Protein AF-A0A2N5M3Z3-F1 (afdb_monomer)

Solvent-accessible surface area (backbone atoms only — not comparable to full-atom values): 7716 Å² total; per-residue (Å²): 136,84,76,86,40,59,46,55,43,65,49,76,84,89,76,90,84,87,73,94,68,82,74,66,60,47,48,70,47,75,41,88,89,41,61,25,37,42,47,85,75,42,39,32,30,67,71,54,66,46,41,50,77,36,88,33,80,43,52,40,31,33,33,61,61,62,89,72,69,69,82,79,50,68,51,77,40,54,39,67,87,78,65,50,73,44,50,26,33,42,77,51,96,88,51,92,49,60,31,52,62,46,88,69,68,78,42,71,62,53,68,87,13,47,29,22,36,74,49,35,39,50,36,90,61,82,69,61

Foldseek 3Di:
DFDFAWPQFWDADDDDDDDDDPRGGQDWDDFPNFIWGHDPQAKTWGRGTDGAPDKAKTKIFGHDDLVPPDDWDFDWTAFPVVRDIDFFWDQDPPDPDGDRTHPFDWDPHDSNGRTMTITITHHNDDGD

Mean predicted aligned error: 8.79 Å

Sequence (128 aa):
MAEVMSLNDYLSIGKSHSEKEDHPLTPTFKAEGKELIGLEGRIGINNSPLKHQAYNKVLWHLWGNPSEIKGKFKVIGTDLKSGKQEPVLLVNSEGKEKTWEYEGHYTQPNLRAAKTIPSALWFDTPGK

Nearest PDB structures (foldseek):
  4jg9-assembly1_A  TM=8.502E-01  e=4.316E-05  Bacillus anthracis
  5vta-assembly2_I  TM=4.417E-01  e=2.202E+00  Mus musculus
  8csj-assembly1_F  TM=4.383E-01  e=3.717E+00  Homo sapiens
  6bt3-assembly1_B  TM=4.516E-01  e=4.128E+00  Mus musculus
  7yrn-assembly1_H  TM=3.404E-01  e=7.738E+00  Homo sapiens

Structure (mmCIF, N/CA/C/O backbone):
data_AF-A0A2N5M3Z3-F1
#
_entry.id   AF-A0A2N5M3Z3-F1
#
loop_
_atom_site.group_PDB
_atom_site.id
_atom_site.type_symbol
_atom_site.label_atom_id
_atom_site.label_alt_id
_atom_site.label_comp_id
_atom_site.label_asym_id
_atom_site.label_entity_id
_atom_site.label_seq_id
_atom_site.pdbx_PDB_ins_code
_atom_site.Cartn_x
_atom_site.Cartn_y
_atom_site.Cartn_z
_atom_site.occupancy
_atom_site.B_iso_or_equiv
_atom_site.auth_seq_id
_atom_site.auth_comp_id
_atom_site.auth_asym_id
_atom_site.auth_atom_id
_atom_site.pdbx_PDB_model_num
ATOM 1 N N . MET A 1 1 ? 0.213 16.545 19.909 1.00 34.12 1 MET A N 1
ATOM 2 C CA . MET A 1 1 ? 1.480 16.054 19.327 1.00 34.12 1 MET A CA 1
ATOM 3 C C . MET A 1 1 ? 1.143 14.806 18.530 1.00 34.12 1 MET A C 1
ATOM 5 O O . MET A 1 1 ? 0.464 13.956 19.083 1.00 34.12 1 MET A O 1
ATOM 9 N N . ALA A 1 2 ? 1.474 14.746 17.238 1.00 30.52 2 ALA A N 1
ATOM 10 C CA . ALA A 1 2 ? 1.141 13.596 16.394 1.00 30.52 2 ALA A CA 1
ATOM 11 C C . ALA A 1 2 ? 2.259 12.5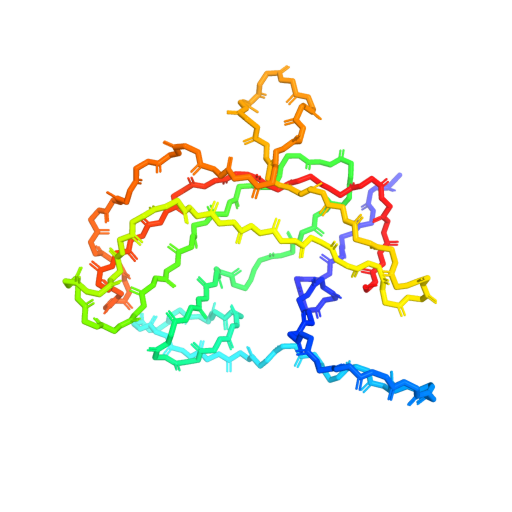49 16.487 1.00 30.52 2 ALA A C 1
ATOM 13 O O . ALA A 1 2 ? 3.413 12.861 16.195 1.00 30.52 2 ALA A O 1
ATOM 14 N N . GLU A 1 3 ? 1.913 11.337 16.912 1.00 31.80 3 GLU A N 1
ATOM 15 C CA . GLU A 1 3 ? 2.830 10.202 17.014 1.00 31.80 3 GLU A CA 1
ATOM 16 C C . GLU A 1 3 ? 3.211 9.707 15.610 1.00 31.80 3 GLU A C 1
ATOM 18 O O . GLU A 1 3 ? 2.355 9.514 14.741 1.00 31.80 3 GLU A O 1
ATOM 23 N N . VAL A 1 4 ? 4.513 9.576 15.353 1.00 30.05 4 VAL A N 1
ATOM 24 C CA . VAL A 1 4 ? 5.050 9.066 14.087 1.00 30.05 4 VAL A CA 1
ATOM 25 C C . VAL A 1 4 ? 5.221 7.558 14.252 1.00 30.05 4 VAL A C 1
ATOM 27 O O . VAL A 1 4 ? 6.159 7.127 14.912 1.00 30.05 4 VAL A O 1
ATOM 30 N N . MET A 1 5 ? 4.306 6.770 13.688 1.00 39.03 5 MET A N 1
ATOM 31 C CA . MET A 1 5 ? 4.360 5.303 13.734 1.00 39.03 5 MET A CA 1
ATOM 32 C C . MET A 1 5 ? 5.065 4.735 12.506 1.00 39.03 5 MET A C 1
ATOM 34 O O . MET A 1 5 ? 4.954 5.275 11.404 1.00 39.03 5 MET A O 1
ATOM 38 N N . SER A 1 6 ? 5.819 3.656 12.699 1.00 35.78 6 SER A N 1
ATOM 39 C CA . SER A 1 6 ? 6.610 3.036 11.640 1.00 35.78 6 SER A CA 1
ATOM 40 C C . SER A 1 6 ? 5.723 2.202 10.719 1.00 35.78 6 SER A C 1
ATOM 42 O O . SER A 1 6 ? 4.752 1.586 11.144 1.00 35.78 6 SER A O 1
ATOM 44 N N . LEU A 1 7 ? 6.075 2.144 9.435 1.00 41.75 7 LEU A N 1
ATOM 45 C CA . LEU A 1 7 ? 5.357 1.344 8.437 1.00 41.75 7 LEU A CA 1
ATOM 46 C C . LEU A 1 7 ? 5.316 -0.151 8.764 1.00 41.75 7 LEU A C 1
ATOM 48 O O . LEU A 1 7 ? 4.385 -0.852 8.371 1.00 41.75 7 LEU A O 1
ATOM 52 N N . ASN A 1 8 ? 6.336 -0.610 9.488 1.00 40.56 8 ASN A N 1
ATOM 53 C CA . ASN A 1 8 ? 6.490 -1.996 9.908 1.00 40.56 8 ASN A CA 1
ATOM 54 C C . ASN A 1 8 ? 5.330 -2.479 10.781 1.00 40.56 8 ASN A C 1
ATOM 56 O O . ASN A 1 8 ? 5.114 -3.685 10.866 1.00 40.56 8 ASN A O 1
ATOM 60 N N . ASP A 1 9 ? 4.578 -1.559 11.384 1.00 42.47 9 ASP A N 1
ATOM 61 C CA . ASP A 1 9 ? 3.470 -1.906 12.255 1.00 42.47 9 ASP A CA 1
ATOM 62 C C . ASP A 1 9 ? 2.244 -2.408 11.464 1.00 42.47 9 ASP A C 1
ATOM 64 O O . ASP A 1 9 ? 1.557 -3.282 11.961 1.00 42.47 9 ASP A O 1
ATOM 68 N N . TYR A 1 10 ? 2.009 -1.992 10.208 1.00 43.03 10 TYR A N 1
ATOM 69 C CA . TYR A 1 10 ? 0.694 -2.148 9.543 1.00 43.03 10 TYR A CA 1
ATOM 70 C C . TYR A 1 10 ? 0.518 -3.308 8.552 1.00 43.03 10 TYR A C 1
ATOM 72 O O . TYR A 1 10 ? -0.589 -3.528 8.055 1.00 43.03 10 TYR A O 1
ATOM 80 N N . LEU A 1 11 ? 1.582 -4.019 8.176 1.00 46.50 11 LEU A N 1
ATOM 81 C CA . LEU A 1 11 ? 1.492 -5.055 7.144 1.00 46.50 11 LEU A CA 1
ATOM 82 C C . LEU A 1 11 ? 1.698 -6.432 7.778 1.00 46.50 11 LEU A C 1
ATOM 84 O O . LEU A 1 11 ? 2.807 -6.794 8.164 1.00 46.50 11 LEU A O 1
ATOM 88 N N . SER A 1 12 ? 0.617 -7.206 7.858 1.00 45.59 12 SER A N 1
ATOM 89 C CA . SER A 1 12 ? 0.616 -8.631 8.185 1.00 45.59 12 SER A CA 1
ATOM 90 C C . SER A 1 12 ? -0.071 -9.391 7.046 1.00 45.59 12 SER A C 1
ATOM 92 O O . SER A 1 12 ? -1.123 -8.993 6.542 1.00 45.59 12 SER A O 1
ATOM 94 N N . ILE A 1 13 ? 0.554 -10.466 6.563 1.00 45.81 13 ILE A N 1
ATOM 95 C CA . ILE A 1 13 ? 0.011 -11.266 5.459 1.00 45.81 13 ILE A CA 1
ATOM 96 C C . ILE A 1 13 ? -0.655 -12.494 6.072 1.00 45.81 13 ILE A C 1
ATOM 98 O O . ILE A 1 13 ? 0.013 -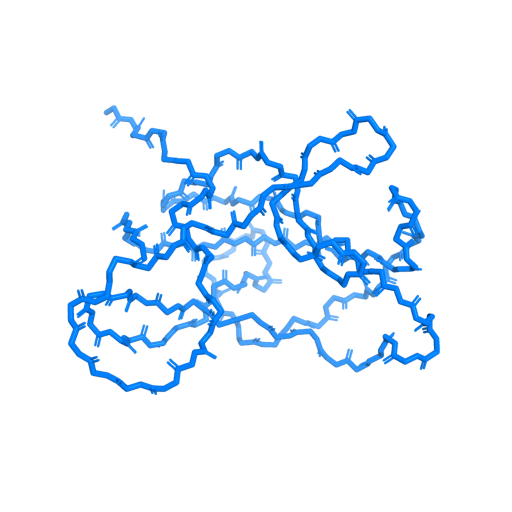13.337 6.666 1.00 45.81 13 ILE A O 1
ATOM 102 N N . GLY A 1 14 ? -1.981 -12.565 5.948 1.00 34.72 14 GLY A N 1
ATOM 103 C CA . GLY A 1 14 ? -2.813 -13.561 6.616 1.00 34.72 14 GLY A CA 1
ATOM 104 C C . GLY A 1 14 ? -2.410 -15.013 6.342 1.00 34.72 14 GLY A C 1
ATOM 105 O O . GLY A 1 14 ? -2.436 -15.484 5.203 1.00 34.72 14 GLY A O 1
ATOM 106 N N . LYS A 1 15 ? -2.155 -15.747 7.427 1.00 32.50 15 LYS A N 1
ATOM 107 C CA . LYS A 1 15 ? -2.512 -17.161 7.563 1.00 32.50 15 LYS A CA 1
ATOM 108 C C . LYS A 1 15 ? -3.498 -17.287 8.721 1.00 32.50 15 LYS A C 1
ATOM 110 O O . LYS A 1 15 ? -3.423 -16.560 9.702 1.00 32.50 15 LYS A O 1
ATOM 115 N N . SER A 1 16 ? -4.487 -18.150 8.547 1.00 39.16 16 SER A N 1
ATOM 116 C CA . SER A 1 16 ? -5.590 -18.347 9.479 1.00 39.16 16 SER A CA 1
ATOM 117 C C . SER A 1 16 ? -5.169 -19.066 10.769 1.00 39.16 16 SER A C 1
ATOM 119 O O . SER A 1 16 ? -4.651 -20.175 10.689 1.00 39.16 16 SER A O 1
ATOM 121 N N . HIS A 1 17 ? -5.611 -18.486 11.891 1.00 34.75 17 HIS A N 1
ATOM 122 C CA . HIS A 1 17 ? -6.040 -19.097 13.162 1.00 34.75 17 HIS A CA 1
ATOM 123 C C . HIS A 1 17 ? -5.025 -19.361 14.304 1.00 34.75 17 HIS A C 1
ATOM 125 O O . HIS A 1 17 ? -4.228 -20.287 14.244 1.00 34.75 17 HIS A O 1
ATOM 131 N N . SER A 1 18 ? -5.306 -18.647 15.410 1.00 34.22 18 SER A N 1
ATOM 132 C CA . SER A 1 18 ? -5.114 -18.942 16.846 1.00 34.22 18 SER A CA 1
ATOM 133 C C . SER A 1 18 ? -3.737 -18.775 17.513 1.00 34.22 18 SER A C 1
ATOM 135 O O . 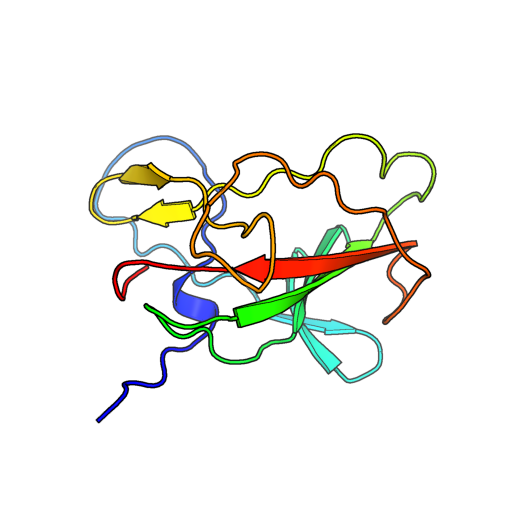SER A 1 18 ? -2.732 -19.282 17.050 1.00 34.22 18 SER A O 1
ATOM 137 N N . GLU A 1 19 ? -3.812 -18.170 18.711 1.00 33.78 19 GLU A N 1
ATOM 138 C CA . GLU A 1 19 ? -2.813 -18.024 19.790 1.00 33.78 19 GLU A CA 1
ATOM 139 C C . GLU A 1 19 ? -1.731 -16.956 19.634 1.00 33.78 19 GLU A C 1
ATOM 141 O O . GLU A 1 19 ? -0.683 -17.228 19.077 1.00 33.78 19 GLU A O 1
ATOM 146 N N . LYS A 1 20 ? -1.957 -15.776 20.253 1.00 41.28 20 LYS A N 1
ATOM 147 C CA . LYS A 1 20 ? -0.941 -14.770 20.655 1.00 41.28 20 LYS A CA 1
ATOM 148 C C . LYS A 1 20 ? 0.333 -14.793 19.793 1.00 41.28 20 LYS A C 1
ATOM 150 O O . LYS A 1 20 ? 1.436 -14.943 20.316 1.00 41.28 20 LYS A O 1
ATOM 155 N N . GLU A 1 21 ? 0.176 -14.668 18.482 1.00 42.34 21 GLU A N 1
ATOM 156 C CA . GLU A 1 21 ? 1.317 -14.694 17.584 1.00 42.34 21 GLU A CA 1
ATOM 157 C C . GLU A 1 21 ? 1.954 -13.312 17.618 1.00 42.34 21 GLU A C 1
ATOM 159 O O . GLU A 1 21 ? 1.314 -12.292 17.350 1.00 42.34 21 GLU A O 1
ATOM 164 N N . ASP A 1 22 ? 3.230 -13.274 17.987 1.00 49.00 22 ASP A N 1
ATOM 165 C CA . ASP A 1 22 ? 4.095 -12.150 17.676 1.00 49.00 22 ASP A CA 1
ATOM 166 C C . ASP A 1 22 ? 4.135 -12.052 16.149 1.00 49.00 22 ASP A C 1
ATOM 168 O O . ASP A 1 22 ? 4.890 -12.767 15.495 1.00 49.00 22 ASP A O 1
ATOM 172 N N . HIS A 1 23 ? 3.210 -11.283 15.567 1.00 53.22 23 HIS A N 1
ATOM 173 C CA . HIS A 1 23 ? 3.114 -11.135 14.123 1.00 53.22 23 HIS A CA 1
ATOM 174 C C . HIS A 1 23 ? 4.442 -10.552 13.632 1.00 53.22 23 HIS A C 1
ATOM 176 O O . HIS A 1 23 ? 4.735 -9.387 13.942 1.00 53.22 23 HIS A O 1
ATOM 182 N N . PRO A 1 24 ? 5.269 -11.343 12.917 1.00 63.12 24 PRO A N 1
ATOM 183 C CA . PRO A 1 24 ? 6.576 -10.877 12.507 1.00 63.12 24 PRO A CA 1
ATOM 184 C C . PRO A 1 24 ? 6.372 -9.686 11.579 1.00 63.12 24 PRO A C 1
ATOM 186 O O . PRO A 1 24 ? 5.522 -9.718 10.686 1.00 63.12 24 PRO A O 1
ATOM 189 N N . LEU A 1 25 ? 7.140 -8.623 11.821 1.00 71.06 25 LEU A N 1
ATOM 190 C CA . LEU A 1 25 ? 7.111 -7.429 10.984 1.00 71.06 25 LEU A CA 1
ATOM 191 C C . LEU A 1 25 ? 7.329 -7.842 9.524 1.00 71.06 25 LEU A C 1
ATOM 193 O O . LEU A 1 25 ? 8.162 -8.709 9.239 1.00 71.06 25 LEU A O 1
ATOM 197 N N . THR A 1 26 ? 6.590 -7.221 8.601 1.00 81.00 26 THR A N 1
ATOM 198 C CA . THR A 1 26 ? 6.814 -7.460 7.171 1.00 81.00 26 THR A CA 1
ATOM 199 C C . THR A 1 26 ? 8.287 -7.180 6.844 1.00 81.00 26 THR A C 1
ATOM 201 O O . THR A 1 26 ? 8.809 -6.140 7.258 1.00 81.00 26 THR A O 1
ATOM 204 N N . PRO A 1 27 ? 8.979 -8.087 6.129 1.00 89.31 27 PRO A N 1
ATOM 205 C CA . PRO A 1 27 ? 10.392 -7.915 5.840 1.00 89.31 27 PRO A CA 1
ATOM 206 C C . PRO A 1 27 ? 10.645 -6.677 4.976 1.00 89.31 27 PRO A C 1
ATOM 208 O O . PRO A 1 27 ? 9.784 -6.215 4.220 1.00 89.31 27 PRO A O 1
ATOM 211 N N . THR A 1 28 ? 11.865 -6.157 5.073 1.00 94.06 28 THR A N 1
ATOM 212 C CA . THR A 1 28 ? 12.364 -5.118 4.176 1.00 94.06 28 THR A CA 1
ATOM 213 C C . THR A 1 28 ? 13.318 -5.708 3.145 1.00 94.06 28 THR A C 1
ATOM 215 O O . THR A 1 28 ? 13.970 -6.726 3.379 1.00 94.06 28 THR A O 1
ATOM 218 N N . PHE A 1 29 ? 13.401 -5.075 1.979 1.00 94.75 29 PHE A N 1
ATOM 219 C CA . PHE A 1 29 ? 14.327 -5.450 0.912 1.00 94.75 29 PHE A CA 1
ATOM 220 C C . PHE A 1 29 ? 14.795 -4.211 0.144 1.00 94.75 29 PHE A C 1
ATOM 222 O O . PHE A 1 29 ? 14.188 -3.140 0.232 1.00 94.75 29 PHE A O 1
ATOM 229 N N . LYS A 1 30 ? 15.891 -4.337 -0.614 1.00 95.31 30 LYS A N 1
ATOM 230 C CA . LYS A 1 30 ? 16.425 -3.241 -1.434 1.00 95.31 30 LYS A CA 1
ATOM 231 C C . LYS A 1 30 ? 16.069 -3.421 -2.905 1.00 95.31 30 LYS A C 1
ATOM 233 O O . LYS A 1 30 ? 16.385 -4.447 -3.495 1.00 95.31 30 LYS A O 1
ATOM 238 N N . ALA A 1 31 ? 15.517 -2.382 -3.524 1.00 93.44 31 ALA A N 1
ATOM 239 C CA . ALA A 1 31 ? 15.298 -2.304 -4.966 1.00 93.44 31 ALA A CA 1
ATOM 240 C C . ALA A 1 31 ? 15.899 -1.001 -5.509 1.00 93.44 31 ALA A C 1
ATOM 242 O O . ALA A 1 31 ? 15.541 0.088 -5.067 1.00 93.44 31 ALA A O 1
ATOM 243 N N . GLU A 1 32 ? 16.858 -1.114 -6.433 1.00 92.19 32 GLU A N 1
ATOM 244 C CA . GLU A 1 32 ? 17.603 0.026 -7.008 1.00 92.19 32 GLU A CA 1
ATOM 245 C C . GLU A 1 32 ? 18.148 1.006 -5.949 1.00 92.19 32 GLU A C 1
ATOM 247 O O . GLU A 1 32 ? 18.059 2.223 -6.082 1.00 92.19 32 GLU A O 1
ATOM 252 N N . GLY A 1 33 ? 18.690 0.463 -4.854 1.00 91.00 33 GLY A N 1
ATOM 253 C CA . GLY A 1 33 ? 19.266 1.251 -3.761 1.00 91.00 33 GLY A CA 1
ATOM 254 C C . GLY A 1 33 ? 18.251 1.855 -2.784 1.00 91.00 33 GLY A C 1
ATOM 255 O O . GLY A 1 33 ? 18.671 2.421 -1.778 1.00 91.00 33 GLY A O 1
ATOM 256 N N . LYS A 1 34 ? 16.940 1.701 -3.019 1.00 92.62 34 LYS A N 1
ATOM 257 C CA . LYS A 1 34 ? 15.889 2.103 -2.074 1.00 92.62 34 LYS A CA 1
ATOM 258 C C . LYS A 1 34 ? 15.464 0.941 -1.195 1.00 92.62 34 LYS A C 1
ATOM 260 O O . LYS A 1 34 ? 15.311 -0.176 -1.682 1.00 92.62 34 LYS A O 1
ATOM 265 N N . GLU A 1 35 ? 15.248 1.220 0.083 1.00 95.38 35 GLU A N 1
ATOM 266 C CA . GLU A 1 35 ? 14.681 0.259 1.023 1.00 95.38 35 GLU A CA 1
ATOM 267 C C . GLU A 1 35 ? 13.152 0.306 0.980 1.00 95.38 35 GLU A C 1
ATOM 269 O O . GLU A 1 35 ? 12.536 1.371 1.091 1.00 95.38 35 GLU A O 1
ATOM 274 N N . LEU A 1 36 ? 12.554 -0.865 0.805 1.00 95.62 36 LEU A N 1
ATOM 275 C CA . LEU A 1 36 ? 11.119 -1.070 0.703 1.00 95.62 36 LEU A CA 1
ATOM 276 C C . LEU A 1 36 ? 10.667 -2.059 1.769 1.00 95.62 36 LEU A C 1
ATOM 278 O O . LEU A 1 36 ? 11.435 -2.932 2.166 1.00 95.62 36 LEU A O 1
ATOM 282 N N . ILE A 1 37 ? 9.411 -1.946 2.184 1.00 94.69 37 ILE A N 1
ATOM 283 C CA . ILE A 1 37 ? 8.728 -2.939 3.013 1.00 94.69 37 ILE A CA 1
ATOM 284 C C . ILE A 1 37 ? 7.786 -3.761 2.126 1.00 94.69 37 ILE A C 1
ATOM 286 O O . ILE A 1 37 ? 7.042 -3.199 1.315 1.00 94.69 37 ILE A O 1
ATOM 290 N N . GLY A 1 38 ? 7.836 -5.090 2.238 1.00 93.62 38 GLY A N 1
ATOM 291 C CA . GLY A 1 38 ? 6.988 -5.990 1.458 1.00 93.62 38 GLY A CA 1
ATOM 292 C C . GLY A 1 38 ? 7.618 -7.353 1.186 1.00 93.62 38 GLY A C 1
ATOM 293 O O . GLY A 1 38 ? 8.503 -7.810 1.897 1.00 93.62 38 GLY A O 1
ATOM 294 N N . LEU A 1 39 ? 7.156 -8.007 0.122 1.00 92.56 39 LEU A N 1
ATOM 295 C CA . LEU A 1 39 ? 7.685 -9.277 -0.360 1.00 92.56 39 LEU A CA 1
ATOM 296 C C . LEU A 1 39 ? 8.546 -9.046 -1.604 1.00 92.56 39 LEU A C 1
ATOM 298 O O . LEU A 1 39 ? 8.021 -8.702 -2.670 1.00 92.56 39 LEU A O 1
ATOM 302 N N . GLU A 1 40 ? 9.853 -9.280 -1.473 1.00 92.81 40 GLU A N 1
ATOM 303 C CA . GLU A 1 40 ? 10.805 -9.163 -2.579 1.00 92.81 40 GLU A CA 1
ATOM 304 C C . GLU A 1 40 ? 10.347 -9.985 -3.797 1.00 92.81 40 GLU A C 1
ATOM 306 O O . GLU A 1 40 ? 9.876 -11.118 -3.680 1.00 92.81 40 GLU A O 1
ATOM 311 N N . GLY A 1 41 ? 10.428 -9.380 -4.984 1.00 93.00 41 GLY A N 1
ATOM 312 C CA . GLY A 1 41 ? 9.995 -10.008 -6.234 1.00 93.00 41 GLY A CA 1
ATOM 313 C C . GLY A 1 41 ? 8.477 -10.106 -6.425 1.00 93.00 41 GLY A C 1
ATOM 314 O O . GLY A 1 41 ? 8.051 -10.617 -7.461 1.00 93.00 41 GLY A O 1
ATOM 315 N N . ARG A 1 42 ? 7.653 -9.588 -5.495 1.00 93.69 42 ARG A N 1
ATOM 316 C CA . ARG A 1 42 ? 6.181 -9.587 -5.620 1.00 93.69 42 ARG A CA 1
ATOM 317 C C . ARG A 1 42 ? 5.559 -8.206 -5.428 1.00 93.69 42 ARG A C 1
ATOM 319 O O . ARG A 1 42 ? 5.019 -7.649 -6.379 1.00 93.69 42 ARG A O 1
ATOM 326 N N . ILE A 1 43 ? 5.619 -7.649 -4.221 1.00 95.00 43 ILE A N 1
ATOM 327 C CA . ILE A 1 43 ? 4.953 -6.385 -3.880 1.00 95.00 43 ILE A CA 1
ATOM 328 C C . ILE A 1 43 ? 5.700 -5.653 -2.775 1.00 95.00 43 ILE A C 1
ATOM 330 O O . ILE A 1 43 ? 6.190 -6.276 -1.839 1.00 95.00 43 ILE A O 1
ATOM 334 N N . GLY A 1 44 ? 5.742 -4.330 -2.844 1.00 95.44 44 GLY A N 1
ATOM 335 C CA . GLY A 1 44 ? 6.330 -3.515 -1.793 1.00 95.44 44 GLY A CA 1
ATOM 336 C C . GLY A 1 44 ? 5.998 -2.043 -1.944 1.00 95.44 44 GLY A C 1
ATOM 337 O O . GLY A 1 44 ? 5.542 -1.595 -2.997 1.00 95.44 44 GLY A O 1
ATOM 338 N N . ILE A 1 45 ? 6.226 -1.302 -0.870 1.00 95.38 45 ILE A N 1
ATOM 339 C CA . ILE A 1 45 ? 6.048 0.149 -0.796 1.00 95.38 45 ILE A CA 1
ATOM 340 C C . ILE A 1 45 ? 7.290 0.767 -0.158 1.00 95.38 45 ILE A C 1
ATOM 342 O O . ILE A 1 45 ? 8.062 0.073 0.506 1.00 95.38 45 ILE A O 1
ATOM 346 N N . ASN A 1 46 ? 7.503 2.067 -0.361 1.00 93.12 46 ASN A N 1
ATOM 347 C CA . ASN A 1 46 ? 8.610 2.777 0.285 1.00 93.12 46 ASN A CA 1
ATOM 348 C C . ASN A 1 46 ? 8.572 2.570 1.799 1.00 93.12 46 ASN A C 1
ATOM 350 O O . ASN A 1 46 ? 7.507 2.718 2.391 1.00 93.12 46 ASN A O 1
ATOM 354 N N . ASN A 1 47 ? 9.723 2.307 2.420 1.00 91.88 47 ASN A N 1
ATOM 355 C CA . ASN A 1 47 ? 9.834 2.220 3.874 1.00 91.88 47 ASN A CA 1
ATOM 356 C C . ASN A 1 47 ? 9.769 3.627 4.517 1.00 91.88 47 ASN A C 1
ATOM 358 O O . ASN A 1 47 ? 10.775 4.213 4.906 1.00 91.88 47 ASN A O 1
ATOM 362 N N . SER A 1 48 ? 8.583 4.235 4.524 1.00 87.62 48 SER A N 1
ATOM 363 C CA . SER A 1 48 ? 8.276 5.545 5.106 1.00 87.62 48 SER A CA 1
ATOM 364 C C . SER A 1 48 ? 7.128 5.467 6.121 1.00 87.62 48 SER A C 1
ATOM 366 O O . SER A 1 48 ? 6.085 4.942 5.774 1.00 87.62 48 SER A O 1
ATOM 368 N N . PRO A 1 49 ? 7.238 6.046 7.327 1.00 87.56 49 PRO A N 1
ATOM 369 C CA . PRO A 1 49 ? 6.192 6.010 8.362 1.00 87.56 49 PRO A CA 1
ATOM 370 C C . PRO A 1 49 ? 4.756 6.272 7.860 1.00 87.56 49 PRO A C 1
ATOM 372 O O . PRO A 1 49 ? 4.522 7.281 7.188 1.00 87.56 49 PRO A O 1
ATOM 375 N N . LEU A 1 50 ? 3.791 5.422 8.242 1.00 89.69 50 LEU A N 1
ATOM 376 C CA . LEU A 1 50 ? 2.354 5.685 8.060 1.00 89.69 50 LEU A CA 1
ATOM 377 C C . LEU A 1 50 ? 1.776 6.304 9.330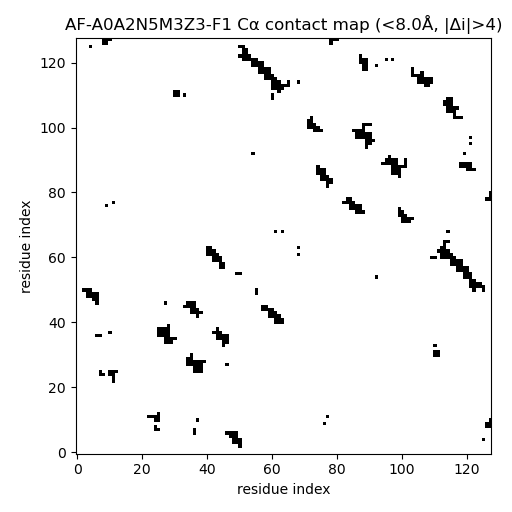 1.00 89.69 50 LEU A C 1
ATOM 379 O O . LEU A 1 50 ? 2.070 5.887 10.447 1.00 89.69 50 LEU A O 1
ATOM 383 N N . LYS A 1 51 ? 0.903 7.293 9.162 1.00 90.06 51 LYS A N 1
ATOM 384 C CA . LYS A 1 51 ? 0.232 7.972 10.269 1.00 90.06 51 LYS A CA 1
ATOM 385 C C . LYS A 1 51 ? -1.256 7.649 10.257 1.00 90.06 51 LYS A C 1
ATOM 387 O O . LYS A 1 51 ? -1.926 7.815 9.238 1.00 90.06 51 LYS A O 1
ATOM 392 N N . HIS A 1 52 ? -1.782 7.237 11.405 1.00 90.25 52 HIS A N 1
ATOM 393 C CA . HIS A 1 52 ? -3.226 7.203 11.624 1.00 90.25 52 HIS A CA 1
ATOM 394 C C . HIS A 1 52 ? -3.831 8.603 11.475 1.00 90.25 52 HIS A C 1
ATOM 396 O O . HIS A 1 52 ? -3.157 9.616 11.681 1.00 90.25 52 HIS A O 1
ATOM 402 N N . GLN A 1 53 ? -5.105 8.644 11.101 1.00 90.31 53 GLN A N 1
ATOM 403 C CA . GLN A 1 53 ? -5.882 9.863 10.897 1.00 90.31 53 GLN A CA 1
ATOM 404 C C . GLN A 1 53 ? -5.215 10.887 9.963 1.00 90.31 53 GLN A C 1
ATOM 406 O O . GLN A 1 53 ? -5.413 12.097 10.094 1.00 90.31 53 GLN A O 1
ATOM 411 N N . ALA A 1 54 ? -4.428 10.398 9.006 1.00 90.06 54 ALA A N 1
ATOM 412 C CA . ALA A 1 54 ? -3.708 11.209 8.045 1.00 90.06 54 ALA A CA 1
ATOM 413 C C . ALA A 1 54 ? -3.800 10.603 6.643 1.00 90.06 54 ALA A C 1
ATOM 415 O O . ALA A 1 54 ? -3.984 9.401 6.463 1.00 90.06 54 ALA A O 1
ATOM 416 N N . TYR A 1 55 ? -3.633 11.463 5.641 1.00 91.81 55 TYR A N 1
ATOM 417 C CA . TYR A 1 55 ? -3.553 11.057 4.246 1.00 91.81 55 TYR A CA 1
ATOM 418 C C . TYR A 1 55 ? -2.155 10.508 3.938 1.00 91.81 55 TYR A C 1
ATOM 420 O O . TYR A 1 55 ? -1.198 11.276 3.803 1.00 91.81 55 TYR A O 1
ATOM 428 N N . ASN A 1 56 ? -2.024 9.187 3.818 1.00 92.75 56 ASN A N 1
ATOM 429 C CA . ASN A 1 56 ? -0.737 8.550 3.550 1.00 92.75 56 ASN A CA 1
ATOM 430 C C . ASN A 1 56 ? -0.599 8.206 2.071 1.00 92.75 56 ASN A C 1
ATOM 432 O O . ASN A 1 56 ? -1.207 7.250 1.601 1.00 92.75 56 ASN A O 1
ATOM 436 N N . LYS A 1 57 ? 0.219 8.959 1.332 1.00 93.00 57 LYS A N 1
ATOM 437 C CA . LYS A 1 57 ? 0.525 8.649 -0.072 1.00 93.00 57 LYS A CA 1
ATOM 438 C C . LYS A 1 57 ? 1.440 7.437 -0.156 1.00 93.00 57 LYS A C 1
ATOM 440 O O . LYS A 1 57 ? 2.504 7.426 0.456 1.00 93.00 57 LYS A O 1
ATOM 445 N N . VAL A 1 58 ? 1.052 6.462 -0.969 1.00 92.62 58 VAL A N 1
ATOM 446 C CA . VAL A 1 58 ? 1.795 5.218 -1.148 1.00 92.62 58 VAL A CA 1
ATOM 447 C C . VAL A 1 58 ? 1.912 4.901 -2.631 1.00 92.62 58 VAL A C 1
ATOM 449 O O . VAL A 1 58 ? 0.935 4.984 -3.375 1.00 92.62 58 VAL A O 1
ATOM 452 N N . LEU A 1 59 ? 3.115 4.522 -3.055 1.00 94.12 59 LEU A N 1
ATOM 453 C CA . LEU A 1 59 ? 3.353 3.936 -4.367 1.00 94.12 59 LEU A CA 1
ATOM 454 C C . LEU A 1 59 ? 3.586 2.439 -4.182 1.00 94.12 59 LEU A C 1
ATOM 456 O O . LEU A 1 59 ? 4.597 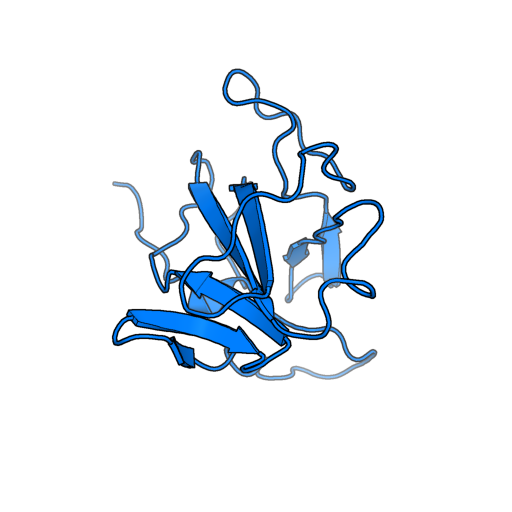2.035 -3.610 1.00 94.12 59 LEU A O 1
ATOM 460 N N . TRP A 1 60 ? 2.641 1.631 -4.651 1.00 95.00 60 TRP A N 1
ATOM 461 C CA . TRP A 1 60 ? 2.792 0.183 -4.708 1.00 95.00 60 TRP A CA 1
ATOM 462 C C . TRP A 1 60 ? 3.681 -0.178 -5.886 1.00 95.00 60 TRP A C 1
ATOM 464 O O . TRP A 1 60 ? 3.415 0.234 -7.014 1.00 95.00 60 TRP A O 1
ATOM 474 N N . HIS A 1 61 ? 4.718 -0.958 -5.626 1.00 96.12 61 HIS A N 1
ATOM 475 C CA . HIS A 1 61 ? 5.596 -1.543 -6.626 1.00 96.12 61 HIS A CA 1
ATOM 476 C C . HIS A 1 61 ? 5.240 -3.021 -6.770 1.00 96.12 61 HIS A C 1
ATOM 478 O O . HIS A 1 61 ? 5.234 -3.745 -5.778 1.00 96.12 61 HIS A O 1
ATOM 484 N N . LEU A 1 62 ? 4.910 -3.459 -7.986 1.00 95.19 62 LEU A N 1
ATOM 485 C CA . LEU A 1 62 ? 4.482 -4.824 -8.290 1.00 95.19 62 LEU A CA 1
ATOM 486 C C . LEU A 1 62 ? 5.487 -5.476 -9.242 1.00 95.19 62 LEU A C 1
ATOM 488 O O . LEU A 1 62 ? 5.579 -5.109 -10.417 1.00 95.19 62 LEU A O 1
ATOM 492 N N . TRP A 1 63 ? 6.254 -6.433 -8.727 1.00 95.25 63 TRP A N 1
ATOM 493 C CA . TRP A 1 63 ? 7.194 -7.244 -9.502 1.00 95.25 63 TRP A CA 1
ATOM 494 C C . TRP A 1 63 ? 6.531 -8.545 -9.956 1.00 95.25 63 TRP A C 1
ATOM 496 O O . TRP A 1 63 ? 5.540 -8.998 -9.387 1.00 95.25 63 TRP A O 1
ATOM 506 N N . GLY A 1 64 ? 7.096 -9.139 -11.003 1.00 92.19 64 GLY A N 1
ATOM 507 C CA . GLY A 1 64 ? 6.581 -10.347 -11.639 1.00 92.19 64 GLY A CA 1
ATOM 508 C C . GLY A 1 64 ? 6.299 -10.126 -13.119 1.00 92.19 64 GLY A C 1
ATOM 509 O O . GLY A 1 64 ? 6.738 -9.141 -13.716 1.00 92.19 64 GLY A O 1
ATOM 510 N N . ASN A 1 65 ? 5.569 -11.058 -13.723 1.00 91.50 65 ASN A N 1
ATOM 511 C CA . ASN A 1 65 ? 5.221 -10.997 -15.135 1.00 91.50 65 ASN A CA 1
ATOM 512 C C . ASN A 1 65 ? 4.168 -9.891 -15.385 1.00 91.50 65 ASN A C 1
ATOM 514 O O . ASN A 1 65 ? 3.052 -9.982 -14.863 1.00 91.50 65 ASN A O 1
ATOM 518 N N . PRO A 1 66 ? 4.449 -8.867 -16.216 1.00 89.19 66 PRO A N 1
ATOM 519 C CA . PRO A 1 66 ? 3.506 -7.775 -16.474 1.00 89.19 66 PRO A CA 1
ATOM 520 C C . PRO A 1 66 ? 2.141 -8.229 -17.020 1.00 89.19 66 PRO A C 1
ATOM 522 O O . PRO A 1 66 ? 1.143 -7.531 -16.825 1.00 89.19 66 PRO A O 1
ATOM 525 N N . SER A 1 67 ? 2.091 -9.375 -17.712 1.00 88.88 67 SER A N 1
ATOM 526 C CA . SER A 1 67 ? 0.855 -9.944 -18.274 1.00 88.88 67 SER A CA 1
ATOM 527 C C . SER A 1 67 ? -0.052 -10.606 -17.224 1.00 88.88 67 SER A C 1
ATOM 529 O O . SER A 1 67 ? -1.259 -10.746 -17.444 1.00 88.88 67 SER A O 1
ATOM 531 N N . GLU A 1 68 ? 0.510 -10.961 -16.067 1.00 89.69 68 GLU A N 1
ATOM 532 C CA . GLU A 1 68 ? -0.202 -11.553 -14.929 1.00 89.69 68 GLU A CA 1
ATOM 533 C C . GLU A 1 68 ? -0.701 -10.485 -13.949 1.00 89.69 68 GLU A C 1
ATOM 535 O O . GLU A 1 68 ? -1.714 -10.683 -13.282 1.00 89.69 68 GLU A O 1
ATOM 540 N N . ILE A 1 69 ? -0.044 -9.322 -13.899 1.00 90.00 69 ILE A N 1
ATOM 541 C CA . ILE A 1 69 ? -0.439 -8.203 -13.036 1.00 90.00 69 ILE A CA 1
ATOM 542 C C . ILE A 1 69 ? -1.579 -7.428 -13.710 1.00 90.00 69 ILE A C 1
ATOM 544 O 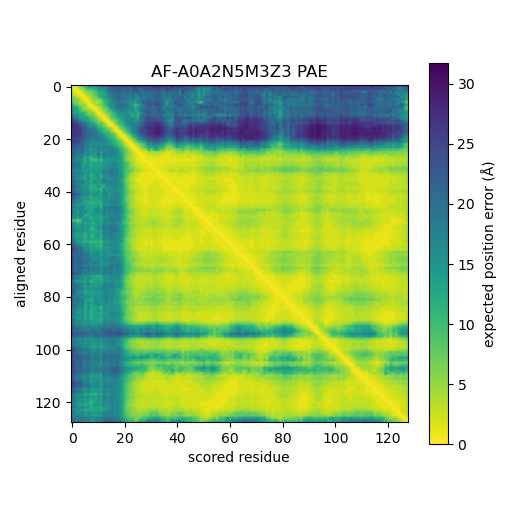O . ILE A 1 69 ? -1.348 -6.472 -14.450 1.00 90.00 69 ILE A O 1
ATOM 548 N N . LYS A 1 70 ? -2.824 -7.855 -13.506 1.00 86.25 70 LYS A N 1
ATOM 549 C CA . LYS A 1 70 ? -4.030 -7.257 -14.104 1.00 86.25 70 LYS A CA 1
ATOM 550 C C . LYS A 1 70 ? -5.226 -7.367 -13.157 1.00 86.25 70 LYS A C 1
ATOM 552 O O . LYS A 1 70 ? -5.196 -8.147 -12.213 1.00 86.25 70 LYS A O 1
ATOM 557 N N . GLY A 1 71 ? -6.300 -6.646 -13.470 1.00 88.12 71 GLY A N 1
ATOM 558 C CA . GLY A 1 71 ? -7.535 -6.649 -12.684 1.00 88.12 71 GLY A CA 1
ATOM 559 C C . GLY A 1 71 ? -7.588 -5.520 -11.659 1.00 88.12 71 GLY A C 1
ATOM 560 O O . GLY A 1 71 ? -6.844 -4.547 -11.759 1.00 88.12 71 GLY A O 1
ATOM 561 N N . LYS A 1 72 ? -8.515 -5.639 -10.706 1.00 88.75 72 LYS A N 1
ATOM 562 C CA . LYS A 1 72 ? -8.699 -4.657 -9.636 1.00 88.75 72 LYS A CA 1
ATOM 563 C C . LYS A 1 72 ? -7.669 -4.861 -8.531 1.00 88.75 72 LYS A C 1
ATOM 565 O O . LYS A 1 72 ? -7.333 -5.994 -8.190 1.00 88.75 72 LYS A O 1
ATOM 570 N N . PHE A 1 73 ? -7.207 -3.763 -7.943 1.00 90.75 73 PHE A N 1
ATOM 571 C CA . PHE A 1 73 ? -6.275 -3.800 -6.823 1.00 90.75 73 PHE A CA 1
ATOM 572 C C . PHE A 1 73 ? -7.033 -3.687 -5.500 1.00 90.75 73 PHE A C 1
ATOM 574 O O . PHE A 1 73 ? -7.750 -2.716 -5.286 1.00 90.75 73 PHE A O 1
ATOM 581 N N . LYS A 1 74 ? -6.888 -4.673 -4.611 1.00 92.31 74 LYS A N 1
ATOM 582 C CA . LYS A 1 74 ? -7.568 -4.718 -3.310 1.00 92.31 74 LYS A CA 1
ATOM 583 C C . LYS A 1 74 ? -6.553 -4.726 -2.180 1.00 92.31 74 LYS A C 1
ATOM 585 O O . LYS A 1 74 ? -5.611 -5.514 -2.207 1.00 92.31 74 LYS A O 1
ATOM 590 N N . VAL A 1 75 ? -6.786 -3.893 -1.170 1.00 91.75 75 VAL A N 1
ATOM 591 C CA . VAL A 1 75 ? -5.997 -3.861 0.068 1.00 91.75 75 VAL A CA 1
ATOM 592 C C . VAL A 1 75 ? -6.954 -3.975 1.242 1.00 91.75 75 VAL A C 1
ATOM 594 O O . VAL A 1 75 ? -7.953 -3.261 1.316 1.00 91.75 75 VAL A O 1
ATOM 597 N N . ILE A 1 76 ? -6.652 -4.901 2.144 1.00 90.75 76 ILE A N 1
ATOM 598 C CA . ILE A 1 76 ? -7.434 -5.174 3.347 1.00 90.75 76 ILE A CA 1
ATOM 599 C C . ILE A 1 76 ? -6.563 -4.789 4.536 1.00 90.75 76 ILE A C 1
ATOM 601 O O . ILE A 1 76 ? -5.514 -5.398 4.737 1.00 90.75 76 ILE A O 1
ATOM 605 N N . GLY A 1 77 ? -6.993 -3.797 5.313 1.00 89.38 77 GLY A N 1
ATOM 606 C CA . GLY A 1 77 ? -6.438 -3.575 6.644 1.00 89.38 77 GLY A CA 1
ATOM 607 C C . GLY A 1 77 ? -7.005 -4.624 7.587 1.00 89.38 77 GLY A C 1
ATOM 608 O O . GLY A 1 77 ? -8.203 -4.897 7.543 1.00 89.38 77 GLY A O 1
ATOM 609 N N . THR A 1 78 ? -6.159 -5.240 8.404 1.00 87.50 78 THR A N 1
ATOM 610 C CA . THR A 1 78 ? -6.591 -6.178 9.443 1.00 87.50 78 THR A CA 1
ATOM 611 C C . THR A 1 78 ? -5.983 -5.723 10.755 1.00 87.50 78 THR A C 1
ATOM 613 O O . THR A 1 78 ? -4.766 -5.733 10.874 1.00 87.50 78 THR A O 1
ATOM 616 N N . ASP A 1 79 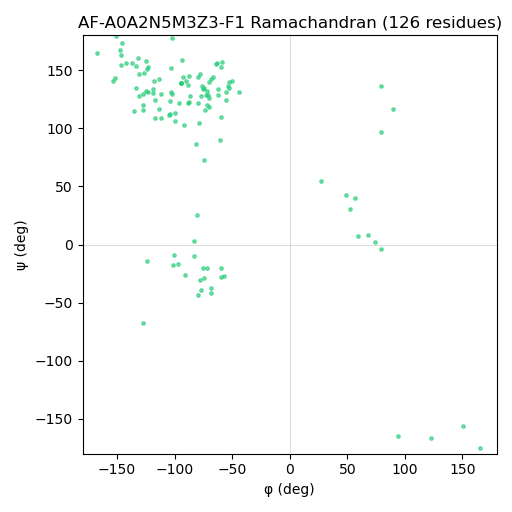? -6.815 -5.334 11.719 1.00 84.31 79 ASP A N 1
ATOM 617 C CA . ASP A 1 79 ? -6.358 -5.065 13.083 1.00 84.31 79 ASP A CA 1
ATOM 618 C C . ASP A 1 79 ? -5.964 -6.395 13.733 1.00 84.31 79 ASP A C 1
ATOM 620 O O . ASP A 1 79 ? -6.793 -7.299 13.867 1.00 84.31 79 ASP A O 1
ATOM 624 N N . LEU A 1 80 ? -4.699 -6.538 14.124 1.00 81.75 80 LEU A N 1
ATOM 625 C CA . LEU A 1 80 ? -4.163 -7.819 14.584 1.00 81.75 80 LEU A CA 1
ATOM 626 C C . LEU A 1 80 ? -4.672 -8.237 15.965 1.00 81.75 80 LEU A C 1
ATOM 628 O O . LEU A 1 80 ? -4.640 -9.418 16.307 1.00 81.75 80 LEU A O 1
ATOM 632 N N . LYS A 1 81 ? -5.172 -7.296 16.772 1.00 81.62 81 LYS A N 1
ATOM 633 C CA . LYS A 1 81 ? -5.704 -7.598 18.110 1.00 81.62 81 LYS A CA 1
ATOM 634 C C . LYS A 1 81 ? -7.114 -8.169 18.042 1.00 81.62 81 LYS A C 1
ATOM 636 O O . LYS A 1 81 ? -7.447 -9.097 18.772 1.00 81.62 81 LYS A O 1
ATOM 641 N N . SER A 1 82 ? -7.953 -7.569 17.209 1.00 83.00 82 SER A N 1
ATOM 642 C CA . SER A 1 82 ? -9.371 -7.900 17.070 1.00 83.00 82 SER A CA 1
ATOM 643 C C . SER A 1 82 ? -9.653 -8.839 15.898 1.00 83.00 82 SER A C 1
ATOM 645 O O . SER A 1 82 ? -10.737 -9.415 15.829 1.00 83.00 82 SER A O 1
ATOM 647 N N . GLY A 1 83 ? -8.712 -8.972 14.959 1.00 83.69 83 GLY A N 1
ATOM 648 C CA . GLY A 1 83 ? -8.907 -9.655 13.680 1.00 83.69 83 GLY A CA 1
ATOM 649 C C . GLY A 1 83 ? -9.871 -8.924 12.741 1.00 83.69 83 GLY A C 1
ATOM 650 O O . GLY A 1 83 ? -10.266 -9.475 11.711 1.00 83.69 83 GLY A O 1
ATOM 651 N N . LYS A 1 84 ? -10.298 -7.702 13.086 1.00 86.06 84 LYS A N 1
ATOM 652 C CA . LYS A 1 84 ? -11.282 -6.952 12.309 1.00 86.06 84 LYS A CA 1
ATOM 653 C C . LYS A 1 84 ? -10.659 -6.494 10.995 1.00 86.06 84 LYS A C 1
ATOM 655 O O . LYS A 1 84 ? -9.646 -5.800 10.985 1.00 86.06 84 LYS A O 1
ATOM 660 N N . GLN A 1 85 ? -11.318 -6.840 9.895 1.00 90.06 85 GLN A N 1
ATOM 661 C CA . GLN A 1 85 ? -10.950 -6.378 8.563 1.00 90.06 85 GLN A CA 1
ATOM 662 C C . GLN A 1 85 ? -11.666 -5.075 8.214 1.00 90.06 85 GLN A C 1
ATOM 664 O O . GLN A 1 85 ? -12.858 -4.916 8.489 1.00 90.06 85 GLN A O 1
ATOM 669 N N . GLU A 1 86 ? -10.961 -4.165 7.552 1.00 91.44 86 GLU A N 1
ATOM 670 C CA . GLU A 1 86 ? -11.520 -2.912 7.059 1.00 91.44 86 GLU A CA 1
ATOM 671 C C . GLU A 1 86 ? -10.875 -2.453 5.741 1.00 91.44 86 GLU A C 1
ATOM 673 O O . GLU A 1 86 ? -9.729 -2.811 5.440 1.00 91.44 86 GLU A O 1
ATOM 678 N N . PRO A 1 87 ? -11.592 -1.653 4.929 1.00 93.44 87 PRO A N 1
ATOM 679 C CA . PRO A 1 87 ? -10.977 -0.991 3.793 1.00 93.44 87 PRO A CA 1
ATOM 680 C C . PRO A 1 87 ? -10.038 0.108 4.293 1.00 93.44 87 PRO A C 1
ATOM 682 O O . PRO A 1 87 ? -10.374 0.844 5.221 1.00 93.44 87 PRO A O 1
ATOM 685 N N . VAL A 1 88 ? -8.881 0.239 3.647 1.00 93.69 88 VAL A N 1
ATOM 686 C CA . VAL A 1 88 ? -7.860 1.245 3.999 1.00 93.69 88 VAL A CA 1
ATOM 687 C C . VAL A 1 88 ? -7.477 2.150 2.834 1.00 93.69 88 VAL A C 1
ATOM 689 O O . VAL A 1 88 ? -6.862 3.188 3.055 1.00 93.69 88 VAL A O 1
ATOM 692 N N . LEU A 1 89 ? -7.842 1.791 1.599 1.00 93.38 89 LEU A N 1
ATOM 693 C CA . LEU A 1 89 ? -7.590 2.612 0.415 1.00 93.38 89 LEU A CA 1
ATOM 694 C C . LEU A 1 89 ? -8.576 3.772 0.362 1.00 93.38 89 LEU A C 1
ATOM 696 O O . LEU A 1 89 ? -9.768 3.555 0.542 1.00 93.38 89 LEU A O 1
ATOM 700 N N . LEU A 1 90 ? -8.105 4.976 0.052 1.00 91.88 90 LEU A N 1
ATOM 701 C CA . LEU A 1 90 ? -8.970 6.132 -0.177 1.00 91.88 90 LEU A CA 1
ATOM 702 C C . LEU A 1 90 ? -9.415 6.227 -1.639 1.00 91.88 90 LEU A C 1
ATOM 704 O O . LEU A 1 90 ? -8.601 6.057 -2.548 1.00 91.88 90 LEU A O 1
ATOM 708 N N . VAL A 1 91 ? -10.695 6.543 -1.857 1.00 87.25 91 VAL A N 1
ATOM 709 C CA . VAL A 1 91 ? -11.275 6.754 -3.199 1.00 87.25 91 VAL A CA 1
ATOM 710 C C . VAL A 1 91 ? -10.725 8.028 -3.845 1.00 87.25 91 VAL A C 1
ATOM 712 O O . VAL A 1 91 ? -10.394 8.041 -5.028 1.00 87.25 91 VAL A O 1
ATOM 715 N N . ASN A 1 92 ? -10.594 9.102 -3.068 1.00 78.56 92 ASN A N 1
ATOM 716 C CA . ASN A 1 92 ? -10.092 10.393 -3.526 1.00 78.56 92 ASN A CA 1
ATOM 717 C C . ASN A 1 92 ? -9.278 11.089 -2.419 1.00 78.56 92 ASN A C 1
ATOM 719 O O . ASN A 1 92 ? -9.186 10.609 -1.290 1.00 78.56 92 ASN A O 1
ATOM 723 N N . SER A 1 93 ? -8.647 12.215 -2.755 1.00 70.56 93 SER A N 1
ATOM 724 C CA . SER A 1 93 ? -7.865 13.017 -1.803 1.00 70.56 93 SER A CA 1
ATOM 725 C C . SER A 1 93 ? -8.696 13.988 -0.964 1.00 70.56 93 SER A C 1
ATOM 727 O O . SER A 1 93 ? -8.156 14.603 -0.048 1.00 70.56 93 SER A O 1
ATOM 729 N N . GLU A 1 94 ? -9.974 14.164 -1.297 1.00 69.94 94 GLU A N 1
ATOM 730 C CA . GLU A 1 94 ? -10.840 15.224 -0.764 1.00 69.94 94 GLU A CA 1
ATOM 731 C C . GLU A 1 94 ? -11.787 14.721 0.341 1.00 69.94 94 GLU A C 1
ATOM 733 O O . GLU A 1 94 ? -12.278 15.512 1.143 1.00 69.94 94 GLU A O 1
ATOM 738 N N . GLY A 1 95 ? -11.992 13.406 0.441 1.00 65.94 95 GLY A N 1
ATOM 739 C CA . GLY A 1 95 ? -12.815 12.745 1.447 1.00 65.94 95 GLY A CA 1
ATOM 740 C C . GLY A 1 95 ? -12.113 11.541 2.077 1.00 65.94 95 GLY A C 1
ATOM 741 O O . GLY A 1 95 ? -11.262 10.894 1.474 1.00 65.94 95 GLY A O 1
ATOM 742 N N . LYS A 1 96 ? -12.496 11.203 3.315 1.00 80.12 96 LYS A N 1
ATOM 743 C CA . LYS A 1 96 ? -12.024 9.999 4.034 1.00 80.12 96 LYS A CA 1
ATOM 744 C C . LYS A 1 96 ? -12.773 8.730 3.602 1.00 80.12 96 LYS A C 1
ATOM 746 O O . LYS A 1 96 ? -12.931 7.802 4.391 1.00 80.12 96 LYS A O 1
ATOM 751 N N . GLU A 1 97 ? -13.307 8.714 2.385 1.00 91.06 97 GLU A N 1
ATOM 752 C CA . GLU A 1 97 ? -14.070 7.580 1.880 1.00 91.06 97 GLU A CA 1
ATOM 753 C C . GLU A 1 97 ? -13.118 6.427 1.559 1.00 91.06 97 GLU A C 1
ATOM 755 O O . GLU A 1 97 ? -12.242 6.548 0.696 1.00 91.06 97 GLU A O 1
ATOM 760 N N . LYS A 1 98 ? -13.279 5.319 2.292 1.00 92.56 98 LYS A N 1
ATOM 761 C CA . LYS A 1 98 ? -12.447 4.122 2.164 1.00 92.56 98 LYS A CA 1
ATOM 762 C C . LYS A 1 98 ? -13.108 3.115 1.220 1.00 92.56 98 LYS A C 1
ATOM 764 O O . LYS A 1 98 ? -14.307 2.872 1.319 1.00 92.56 98 LYS A O 1
ATOM 769 N N . THR A 1 99 ? -12.321 2.472 0.364 1.00 93.38 99 THR A N 1
ATOM 770 C CA . THR A 1 99 ? -12.759 1.409 -0.551 1.00 93.38 99 THR A CA 1
ATOM 771 C C . THR A 1 99 ? -11.949 0.130 -0.356 1.00 93.38 99 THR A C 1
ATOM 773 O O . THR A 1 99 ? -10.785 0.149 0.047 1.00 93.38 99 THR A O 1
ATOM 776 N N . TRP A 1 100 ? -12.578 -1.006 -0.648 1.00 90.81 100 TRP A N 1
ATOM 777 C CA . TRP A 1 100 ? -11.910 -2.303 -0.708 1.00 90.81 100 TRP A CA 1
ATOM 778 C C . TRP A 1 100 ? -11.110 -2.465 -1.996 1.00 90.81 100 TRP A C 1
ATOM 780 O O . TRP A 1 100 ? -10.026 -3.035 -1.980 1.00 90.81 100 TRP A O 1
ATOM 790 N N . GLU A 1 101 ? -11.656 -1.983 -3.108 1.00 89.25 101 GLU A N 1
ATOM 791 C CA . GLU A 1 101 ? -11.084 -2.129 -4.440 1.00 89.25 101 GLU A CA 1
ATOM 792 C C . GLU A 1 101 ? -10.746 -0.747 -4.985 1.00 89.25 101 GLU A C 1
ATOM 794 O O . GLU A 1 101 ? -11.592 0.146 -5.039 1.00 89.25 101 GLU A O 1
ATOM 799 N N . TYR A 1 102 ? -9.490 -0.571 -5.369 1.00 81.38 102 TYR A N 1
ATOM 800 C CA . TYR A 1 102 ? -8.997 0.643 -5.981 1.00 81.38 102 TYR A CA 1
ATOM 801 C C . TYR A 1 102 ? -9.206 0.575 -7.491 1.00 81.38 102 TYR A C 1
ATOM 803 O O . TYR A 1 102 ? -8.701 -0.332 -8.157 1.00 81.38 102 TYR A O 1
ATOM 811 N N . GLU A 1 103 ? -9.936 1.552 -8.024 1.00 75.75 103 GLU A N 1
ATOM 812 C CA . GLU A 1 103 ? -10.191 1.691 -9.464 1.00 75.75 103 GLU A CA 1
ATOM 813 C C . GLU A 1 103 ? -9.053 2.407 -10.209 1.00 75.75 103 GLU A C 1
ATOM 815 O O . GLU A 1 103 ? -9.138 2.634 -11.414 1.00 75.75 103 GLU A O 1
ATOM 820 N N . GLY A 1 104 ? -7.969 2.758 -9.511 1.00 71.88 104 GLY A N 1
ATOM 821 C CA . GLY A 1 104 ? -6.807 3.387 -10.126 1.00 71.88 104 GLY A CA 1
ATOM 822 C C . GLY A 1 104 ? -6.098 2.485 -11.136 1.00 71.88 104 GLY A C 1
ATOM 823 O O . GLY A 1 104 ? -6.140 1.255 -11.076 1.00 71.88 104 GLY A O 1
ATOM 824 N N . HIS A 1 105 ? -5.403 3.120 -12.074 1.00 82.06 105 HIS A N 1
ATOM 825 C CA . HIS A 1 105 ? -4.694 2.424 -13.139 1.00 82.06 105 HIS A CA 1
ATOM 826 C C . HIS A 1 105 ? -3.275 2.038 -12.723 1.00 82.06 105 HIS A C 1
ATOM 828 O O . HIS A 1 105 ? -2.577 2.790 -12.042 1.00 82.06 105 HIS A O 1
ATOM 834 N N . TYR A 1 106 ? -2.823 0.883 -13.211 1.00 86.50 106 TYR A N 1
ATOM 835 C CA . TYR A 1 106 ? -1.411 0.534 -13.168 1.00 86.50 106 TYR A CA 1
ATOM 836 C C . TYR A 1 106 ? -0.596 1.534 -13.994 1.00 86.50 106 TYR A C 1
ATOM 838 O O . TYR A 1 106 ? -0.884 1.766 -15.169 1.00 86.50 106 TYR A O 1
ATOM 846 N N . THR A 1 107 ? 0.442 2.089 -13.387 1.00 86.88 107 THR A N 1
ATOM 847 C CA . THR A 1 107 ? 1.369 3.037 -13.999 1.00 86.88 107 THR A CA 1
ATOM 848 C C . THR A 1 107 ? 2.685 2.368 -14.399 1.00 86.88 107 THR A C 1
ATOM 850 O O . THR A 1 107 ? 2.893 1.166 -14.196 1.00 86.88 107 THR A O 1
ATOM 853 N N . GLN A 1 108 ? 3.567 3.159 -15.017 1.00 82.38 108 GLN A N 1
ATOM 854 C CA . GLN A 1 108 ? 4.832 2.701 -15.589 1.00 82.38 108 GLN A CA 1
ATOM 855 C C . GLN A 1 108 ? 5.773 2.041 -14.551 1.00 82.38 108 GLN A C 1
ATOM 857 O O . GLN A 1 108 ? 5.666 2.311 -13.349 1.00 82.38 108 GLN A O 1
ATOM 862 N N . PRO A 1 109 ? 6.709 1.187 -15.007 1.00 84.12 109 PRO A N 1
ATOM 863 C CA . PRO A 1 109 ? 7.753 0.590 -14.174 1.00 84.12 109 PRO A CA 1
ATOM 864 C C . PRO A 1 109 ? 8.539 1.602 -13.325 1.00 84.12 109 PRO A C 1
ATOM 866 O O . PRO A 1 109 ? 8.888 2.685 -13.789 1.00 84.12 109 PRO A O 1
ATOM 869 N N . ASN A 1 110 ? 8.866 1.227 -12.085 1.00 86.94 110 ASN A N 1
ATOM 870 C CA . ASN A 1 110 ? 9.750 1.976 -11.180 1.00 86.94 110 ASN A CA 1
ATOM 871 C C . ASN A 1 110 ? 10.408 0.992 -10.195 1.00 86.94 110 ASN A C 1
ATOM 873 O O . ASN A 1 110 ? 9.732 0.070 -9.738 1.00 86.94 110 ASN A O 1
ATOM 877 N N . LEU A 1 111 ? 11.689 1.162 -9.848 1.00 90.00 111 LEU A N 1
ATOM 878 C CA . LEU A 1 111 ? 12.443 0.232 -8.981 1.00 90.00 111 LEU A CA 1
ATOM 879 C C . LEU A 1 111 ? 12.463 -1.215 -9.505 1.00 90.00 111 LEU A C 1
ATOM 881 O O . LEU A 1 111 ? 12.307 -2.171 -8.745 1.00 90.00 111 LEU A O 1
ATOM 885 N N . ARG A 1 112 ? 12.601 -1.393 -10.826 1.00 90.50 112 ARG A N 1
ATOM 886 C CA . ARG A 1 112 ? 12.489 -2.690 -11.539 1.00 90.50 112 ARG A CA 1
ATOM 887 C C . ARG A 1 112 ? 11.139 -3.408 -11.388 1.00 90.50 112 ARG A C 1
ATOM 889 O O . ARG A 1 112 ? 11.013 -4.547 -11.837 1.00 90.50 112 ARG A O 1
ATOM 896 N N . ALA A 1 113 ? 10.138 -2.777 -10.777 1.00 93.44 113 ALA A N 1
ATOM 897 C CA . ALA A 1 113 ? 8.789 -3.318 -10.731 1.00 93.44 113 ALA A CA 1
ATOM 898 C C . ALA A 1 113 ? 8.174 -3.305 -12.131 1.00 93.44 113 ALA A C 1
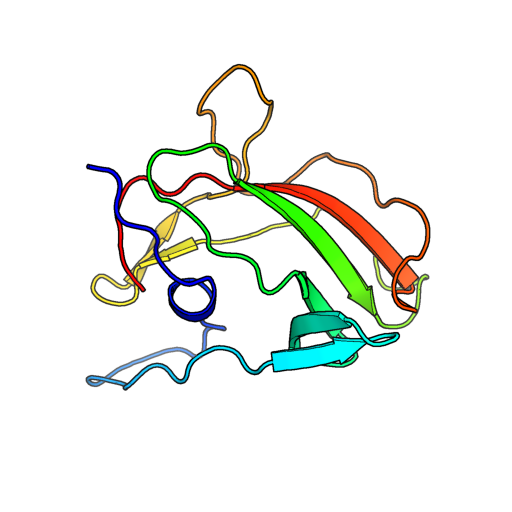ATOM 900 O O . ALA A 1 113 ? 8.367 -2.356 -12.888 1.00 93.44 113 ALA A O 1
ATOM 901 N N . ALA A 1 114 ? 7.410 -4.340 -12.464 1.00 93.69 114 ALA A N 1
ATOM 902 C CA . ALA A 1 114 ? 6.724 -4.451 -13.745 1.00 93.69 114 ALA A CA 1
ATOM 903 C C . ALA A 1 114 ? 5.603 -3.415 -13.885 1.00 93.69 114 ALA A C 1
ATOM 905 O O . ALA A 1 114 ? 5.375 -2.887 -14.973 1.00 93.69 114 ALA A O 1
ATOM 906 N N . LYS A 1 115 ? 4.898 -3.136 -12.785 1.00 94.25 115 LYS A N 1
ATOM 907 C CA . LYS A 1 115 ? 3.834 -2.132 -12.708 1.00 94.25 115 LYS A CA 1
ATOM 908 C C . LYS A 1 115 ? 3.896 -1.415 -11.372 1.00 94.25 115 LYS A C 1
ATOM 910 O O . LYS A 1 115 ? 4.391 -1.959 -10.384 1.00 94.25 115 LYS A O 1
ATOM 915 N N . THR A 1 116 ? 3.360 -0.206 -11.338 1.00 94.56 116 THR A N 1
ATOM 916 C CA . THR A 1 116 ? 3.170 0.540 -10.094 1.00 94.56 116 THR A CA 1
ATOM 917 C C . THR A 1 116 ? 1.716 0.966 -9.927 1.00 94.56 116 THR A C 1
ATOM 919 O O . THR A 1 116 ? 0.982 1.000 -10.910 1.00 94.56 116 THR A O 1
ATOM 922 N N . ILE A 1 117 ? 1.271 1.246 -8.701 1.00 93.06 117 ILE A N 1
ATOM 923 C CA . ILE A 1 117 ? -0.036 1.872 -8.442 1.00 93.06 117 ILE A CA 1
ATOM 924 C C . ILE A 1 117 ? 0.142 2.975 -7.394 1.00 93.06 117 ILE A C 1
A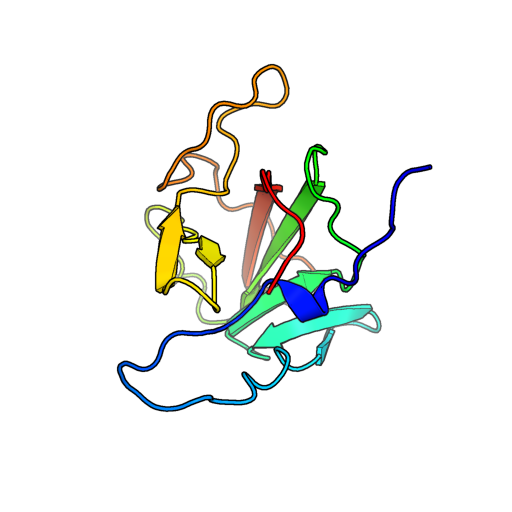TOM 926 O O . ILE A 1 117 ? 0.472 2.664 -6.246 1.00 93.06 117 ILE A O 1
ATOM 930 N N . PRO A 1 118 ? -0.072 4.256 -7.735 1.00 92.75 118 PRO A N 1
ATOM 931 C CA . PRO A 1 118 ? -0.182 5.309 -6.738 1.00 92.75 118 PRO A CA 1
ATOM 932 C C . PRO A 1 118 ? -1.543 5.209 -6.043 1.00 92.75 118 PRO A C 1
ATOM 934 O O . PRO A 1 118 ? -2.568 5.054 -6.694 1.00 92.75 118 PRO A O 1
ATOM 937 N N . SER A 1 119 ? -1.562 5.306 -4.720 1.00 91.88 119 SER A N 1
ATOM 938 C CA . SER A 1 119 ? -2.793 5.318 -3.927 1.00 91.88 119 SER A CA 1
ATOM 939 C C . SER A 1 119 ? -2.591 6.125 -2.647 1.00 91.88 119 SER A C 1
ATOM 941 O O . SER A 1 119 ? -1.495 6.637 -2.381 1.00 91.88 119 SER A O 1
ATOM 943 N N . ALA A 1 120 ? -3.639 6.218 -1.838 1.00 92.56 120 ALA A N 1
ATOM 944 C CA . ALA A 1 120 ? -3.517 6.701 -0.478 1.00 92.56 120 ALA A CA 1
ATOM 945 C C . ALA A 1 120 ? -4.200 5.772 0.516 1.00 92.56 120 ALA A C 1
ATOM 947 O O . ALA A 1 120 ? -5.214 5.150 0.198 1.00 92.56 120 ALA A O 1
ATOM 948 N N . LEU A 1 121 ? -3.619 5.703 1.713 1.00 92.50 121 LEU A N 1
ATOM 949 C CA . LEU A 1 121 ? -4.108 4.901 2.824 1.00 92.50 121 LEU A CA 1
ATOM 950 C C . LEU A 1 121 ? -4.588 5.785 3.974 1.00 92.50 121 LEU A C 1
ATOM 952 O O . LEU A 1 121 ? -3.956 6.800 4.296 1.00 92.50 121 LEU A O 1
ATOM 956 N N . TRP A 1 122 ? -5.668 5.354 4.621 1.00 92.56 122 TRP A N 1
ATOM 957 C CA . TRP A 1 122 ? -6.201 5.951 5.840 1.00 92.56 122 TRP A CA 1
ATOM 958 C C . TRP A 1 122 ? -6.471 4.880 6.894 1.00 92.56 122 TRP A C 1
ATOM 960 O O . TRP A 1 122 ? -7.194 3.918 6.642 1.00 92.56 122 TRP A O 1
ATOM 970 N N . PHE A 1 123 ? -5.933 5.103 8.091 1.00 90.31 123 PHE A N 1
ATOM 971 C CA . PHE A 1 123 ? -6.134 4.253 9.262 1.00 90.31 123 PHE A CA 1
ATOM 972 C C . PHE A 1 123 ? -6.810 5.076 10.351 1.00 90.31 123 PHE A C 1
ATOM 974 O O . PHE A 1 123 ? -6.360 6.185 10.651 1.00 90.31 123 PHE A O 1
ATOM 981 N N . ASP A 1 124 ? -7.890 4.561 10.933 1.00 87.50 124 ASP A N 1
ATOM 982 C CA . ASP A 1 124 ? -8.651 5.302 11.947 1.00 87.50 124 ASP A CA 1
ATOM 983 C C . ASP A 1 124 ? -7.976 5.270 13.320 1.00 87.50 124 ASP A C 1
ATOM 985 O O . ASP A 1 124 ? -8.063 6.240 14.080 1.00 87.50 124 ASP A O 1
ATOM 989 N N . THR A 1 125 ? -7.258 4.186 13.607 1.00 85.06 125 THR A N 1
ATOM 990 C CA . THR A 1 125 ? -6.585 3.935 14.881 1.00 85.06 125 THR A CA 1
ATOM 991 C C . THR A 1 125 ? -5.105 3.618 14.681 1.00 85.06 125 THR A C 1
ATOM 993 O O . THR A 1 125 ? -4.754 3.012 13.672 1.00 85.06 125 THR A O 1
ATOM 996 N N . PRO A 1 126 ? -4.232 3.996 15.633 1.00 82.31 126 PRO A N 1
ATOM 997 C CA . PRO A 1 126 ? -2.869 3.479 15.696 1.00 82.31 126 PRO A CA 1
ATOM 998 C C . PRO A 1 126 ? -2.887 1.978 16.024 1.00 82.31 126 PRO A C 1
ATOM 1000 O O . PRO A 1 126 ? -3.708 1.542 16.834 1.00 82.31 126 PRO A O 1
ATOM 1003 N N . GLY A 1 127 ? -1.975 1.183 15.464 1.00 74.75 127 GLY A N 1
ATOM 1004 C CA . GLY A 1 127 ? -1.902 -0.239 15.797 1.00 74.75 127 GLY A CA 1
ATOM 1005 C C . GLY A 1 127 ? -1.065 -1.075 14.840 1.00 74.75 127 GLY A C 1
ATOM 1006 O O . GLY A 1 127 ? -0.436 -0.532 13.932 1.00 74.75 127 GLY A O 1
ATOM 1007 N N . LYS A 1 128 ? -1.087 -2.387 15.103 1.00 61.34 128 LYS A N 1
ATOM 1008 C CA . LYS A 1 128 ? -0.630 -3.418 14.177 1.00 61.34 128 LYS A CA 1
ATOM 1009 C C . LYS A 1 128 ? -1.815 -4.117 13.528 1.00 61.34 128 LYS A C 1
ATOM 1011 O O . LYS A 1 128 ? -2.784 -4.393 14.278 1.00 61.34 128 LYS A O 1
#

pLDDT: mean 79.65, std 20.18, range [30.05, 96.12]

Radius of gyration: 14.69 Å; Cα contacts (8 Å, |Δi|>4): 247; chains: 1; bounding box: 33×35×39 Å

InterPro domains:
  IPR032366 Protein of unknown function DUF4871 [PF16167] (26-103)

Secondary structure (DSSP, 8-state):
------GGGS--------S----PPPPEEEETTEEEEEETTTEEEES----TTS-EEEEEEE-S-TTTS-S-EE-EEE-TTT--EEE-EES-SSS--EESEE-PPPB---TT-SEEEEEEE--SS---

Organism: NCBI:txid673318